Protein AF-A0A0Q4FZZ4-F1 (afdb_monomer_lite)

Radius of gyration: 15.45 Å; chains: 1; bounding box: 35×29×43 Å

Foldseek 3Di:
DDDPDPDPVVVLVVVLVVVCVVQVVLLVVLLVVLVVLVHDPVLSCQLVVLQVCLSVLLSVCSNVVPPVSVVSSVVSSVVSNVSSVVSNVVSD

Secondary structure (DSSP, 8-state):
-------HHHHHHHHHHHHHHHHHHHHHHHHHHHHHTT--HHHHHHHHHHHHHHHHHHHHHHHTT-HHHHHHHHHHHHHHHHHHHHHHHTT-

Structure (mmCIF, N/CA/C/O backbone):
data_AF-A0A0Q4FZZ4-F1
#
_entry.id   AF-A0A0Q4FZZ4-F1
#
loop_
_atom_site.group_PDB
_atom_site.id
_atom_site.type_symbol
_atom_site.label_atom_id
_atom_site.label_alt_id
_atom_site.label_comp_id
_atom_site.label_asym_id
_atom_site.label_entity_id
_atom_site.label_seq_id
_atom_site.pdbx_PDB_ins_code
_atom_site.Cartn_x
_atom_site.Cartn_y
_atom_site.Cartn_z
_atom_site.occupancy
_atom_site.B_iso_or_equiv
_atom_site.auth_seq_id
_atom_site.auth_comp_id
_atom_site.auth_asym_id
_atom_site.auth_atom_id
_atom_site.pdbx_PDB_model_num
ATOM 1 N N . MET A 1 1 ? 10.115 18.311 -16.713 1.00 43.75 1 MET A N 1
ATOM 2 C CA . MET A 1 1 ? 11.309 18.228 -17.581 1.00 43.75 1 MET A CA 1
ATOM 3 C C . MET A 1 1 ? 11.783 16.785 -17.575 1.00 43.75 1 MET A C 1
ATOM 5 O O . MET A 1 1 ? 12.275 16.325 -16.555 1.00 43.75 1 MET A O 1
ATOM 9 N N . VAL A 1 2 ? 11.529 16.039 -18.650 1.00 54.16 2 VAL A N 1
ATOM 10 C CA . VAL A 1 2 ? 12.098 14.698 -18.837 1.00 54.16 2 VAL A CA 1
ATOM 11 C C . VAL A 1 2 ? 13.447 14.916 -19.509 1.00 54.16 2 VAL A C 1
ATOM 13 O O . VAL A 1 2 ? 13.492 15.488 -20.592 1.00 54.16 2 VAL A O 1
ATOM 16 N N . GLY A 1 3 ? 14.539 14.546 -18.838 1.00 55.00 3 GLY A N 1
ATOM 17 C CA . GLY A 1 3 ? 15.846 14.469 -19.485 1.00 55.00 3 GLY A CA 1
ATOM 18 C C . GLY A 1 3 ? 15.765 13.412 -20.577 1.00 55.00 3 GLY A C 1
ATOM 19 O O . GLY A 1 3 ? 15.400 12.267 -20.294 1.00 55.00 3 GLY A O 1
ATOM 20 N N . ASP A 1 4 ? 16.034 13.813 -21.815 1.00 60.81 4 ASP A N 1
ATOM 21 C CA . ASP A 1 4 ? 15.838 13.006 -23.016 1.00 60.81 4 ASP A CA 1
ATOM 22 C C . ASP A 1 4 ? 16.950 11.956 -23.167 1.00 60.81 4 ASP A C 1
ATOM 24 O O . ASP A 1 4 ? 17.760 11.968 -24.086 1.00 60.81 4 ASP A O 1
ATOM 28 N N . SER A 1 5 ? 17.027 11.050 -22.193 1.00 59.41 5 SER A N 1
ATOM 29 C CA . SER A 1 5 ? 17.789 9.818 -22.338 1.00 59.41 5 SER A CA 1
ATOM 30 C C . SER A 1 5 ? 16.877 8.785 -22.991 1.00 59.41 5 SER A C 1
ATOM 32 O O . SER A 1 5 ? 15.745 8.543 -22.551 1.00 59.41 5 SER A O 1
ATOM 34 N N . SER A 1 6 ? 17.380 8.176 -24.055 1.00 69.06 6 SER A N 1
ATOM 35 C CA . SER A 1 6 ? 16.843 7.007 -24.757 1.00 69.06 6 SER A CA 1
ATOM 36 C C . SER A 1 6 ? 16.870 5.725 -23.906 1.00 69.06 6 SER A C 1
ATOM 38 O O . SER A 1 6 ? 16.721 4.622 -24.427 1.00 69.06 6 SER A O 1
ATOM 40 N N . ASP A 1 7 ? 17.058 5.849 -22.589 1.00 84.12 7 ASP A N 1
ATOM 41 C CA . ASP A 1 7 ? 17.128 4.731 -21.661 1.00 84.12 7 ASP A CA 1
ATOM 42 C C . ASP A 1 7 ? 15.730 4.370 -21.136 1.00 84.12 7 ASP A C 1
ATOM 44 O O . ASP A 1 7 ? 15.230 4.873 -20.121 1.00 84.12 7 ASP A O 1
ATOM 48 N N . ASP A 1 8 ? 15.089 3.446 -21.847 1.00 83.69 8 ASP A N 1
ATOM 49 C CA . ASP A 1 8 ? 13.802 2.870 -21.464 1.00 83.69 8 ASP A CA 1
ATOM 50 C C . ASP A 1 8 ? 13.827 2.186 -20.088 1.00 83.69 8 ASP A C 1
ATOM 52 O O . ASP A 1 8 ? 12.798 2.138 -19.404 1.00 83.69 8 ASP A O 1
ATOM 56 N N . SER A 1 9 ? 14.977 1.671 -19.642 1.00 85.06 9 SER A N 1
ATOM 57 C CA . SER A 1 9 ? 15.119 1.057 -18.318 1.00 85.06 9 SER A CA 1
ATOM 58 C C . SER A 1 9 ? 15.025 2.117 -17.224 1.00 85.06 9 SER A C 1
ATOM 60 O O . SER A 1 9 ? 14.255 1.951 -16.269 1.00 85.06 9 SER A O 1
ATOM 62 N N . LEU A 1 10 ? 15.726 3.244 -17.385 1.00 87.19 10 LEU A N 1
ATOM 63 C CA . LEU A 1 10 ? 15.635 4.374 -16.459 1.00 87.19 10 LEU A CA 1
ATOM 64 C C . LEU A 1 10 ? 14.201 4.912 -16.384 1.00 87.19 10 LEU A C 1
ATOM 66 O O . LEU A 1 10 ? 13.656 5.073 -15.287 1.00 87.19 10 LEU A O 1
ATOM 70 N N . ARG A 1 11 ? 13.544 5.101 -17.536 1.00 86.25 11 ARG A N 1
ATOM 71 C CA . ARG A 1 11 ? 12.142 5.552 -17.597 1.00 86.25 11 ARG A CA 1
ATOM 72 C C . ARG A 1 11 ? 11.202 4.602 -16.847 1.00 86.25 11 ARG A C 1
ATOM 74 O O . ARG A 1 11 ? 10.348 5.059 -16.084 1.00 86.25 11 ARG A O 1
ATOM 81 N N . ARG A 1 12 ? 11.367 3.282 -17.001 1.00 85.75 12 ARG A N 1
ATOM 82 C CA . ARG A 1 12 ? 10.568 2.277 -16.269 1.00 85.75 12 ARG A CA 1
ATOM 83 C C . ARG A 1 12 ? 10.790 2.344 -14.761 1.00 85.75 12 ARG A C 1
ATOM 85 O O . ARG A 1 12 ? 9.817 2.260 -14.019 1.00 85.75 12 ARG A O 1
ATOM 92 N N . ARG A 1 13 ? 12.031 2.528 -14.300 1.00 88.81 13 ARG A N 1
ATOM 93 C CA . ARG A 1 13 ? 12.355 2.650 -12.865 1.00 88.81 13 ARG A CA 1
ATOM 94 C C . ARG A 1 13 ? 11.752 3.910 -12.245 1.00 88.81 13 ARG A C 1
ATOM 96 O O . ARG A 1 13 ? 11.151 3.823 -11.178 1.00 88.81 13 ARG A O 1
ATOM 103 N N . ILE A 1 14 ? 11.832 5.049 -12.939 1.00 91.75 14 ILE A N 1
ATOM 104 C CA . ILE A 1 14 ? 11.202 6.305 -12.499 1.00 91.75 14 ILE A CA 1
ATOM 105 C C . ILE A 1 14 ? 9.688 6.124 -12.382 1.00 91.75 14 ILE A C 1
ATOM 107 O O . ILE A 1 14 ? 9.105 6.462 -11.354 1.00 91.75 14 ILE A O 1
ATOM 111 N N . ARG A 1 15 ? 9.046 5.529 -13.397 1.00 90.62 15 ARG A N 1
ATOM 112 C CA . ARG A 1 15 ? 7.607 5.231 -13.340 1.00 90.62 15 ARG A CA 1
ATOM 113 C C . ARG A 1 15 ? 7.271 4.273 -12.208 1.00 90.62 15 ARG A C 1
ATOM 115 O O . ARG A 1 15 ? 6.272 4.494 -11.532 1.00 90.62 15 ARG A O 1
ATOM 122 N N . ALA A 1 16 ? 8.089 3.249 -11.979 1.00 90.88 16 ALA A N 1
ATOM 123 C CA . ALA A 1 16 ? 7.861 2.299 -10.903 1.00 90.88 16 ALA A CA 1
ATOM 124 C C . ALA A 1 16 ? 7.872 2.966 -9.525 1.00 90.88 16 ALA A C 1
ATOM 126 O O . ALA A 1 16 ? 6.967 2.720 -8.726 1.00 90.88 16 ALA A O 1
ATOM 127 N N . GLN A 1 17 ? 8.837 3.858 -9.291 1.00 93.50 17 GLN A N 1
ATOM 128 C CA . GLN A 1 17 ? 8.918 4.635 -8.060 1.00 93.50 17 GLN A CA 1
ATOM 129 C C . GLN A 1 17 ? 7.765 5.636 -7.936 1.00 93.50 17 GLN A C 1
ATOM 131 O O . GLN A 1 17 ? 7.128 5.692 -6.889 1.00 93.50 17 GLN A O 1
ATOM 136 N N . GLY A 1 18 ? 7.443 6.368 -9.009 1.00 93.44 18 GLY A N 1
ATOM 137 C CA . GLY A 1 18 ? 6.303 7.292 -9.044 1.00 93.44 18 GLY A CA 1
ATOM 138 C C . GLY A 1 18 ? 4.989 6.594 -8.688 1.00 93.44 18 GLY A C 1
ATOM 139 O O . GLY A 1 18 ? 4.290 7.004 -7.770 1.00 93.44 18 GLY A O 1
ATOM 140 N N . ASN A 1 19 ? 4.724 5.439 -9.304 1.00 92.62 19 ASN A N 1
ATOM 141 C CA . ASN A 1 19 ? 3.546 4.634 -8.979 1.00 92.62 19 ASN A CA 1
ATOM 142 C C . ASN A 1 19 ? 3.587 4.108 -7.538 1.00 92.62 19 ASN A C 1
ATOM 144 O O . ASN A 1 19 ? 2.550 3.755 -6.999 1.00 92.62 19 ASN A O 1
ATOM 148 N N . PHE A 1 20 ? 4.756 3.926 -6.917 1.00 94.88 20 PHE A N 1
ATOM 149 C CA . PHE A 1 20 ? 4.847 3.450 -5.531 1.00 94.88 20 PHE A CA 1
ATOM 150 C C . PHE A 1 20 ? 4.431 4.530 -4.542 1.00 94.88 20 PHE A C 1
ATOM 152 O O . PHE A 1 20 ? 3.590 4.276 -3.679 1.00 94.88 20 PHE A O 1
ATOM 159 N N . ILE A 1 21 ? 4.954 5.740 -4.717 1.00 96.50 21 ILE A N 1
ATOM 160 C CA . ILE A 1 21 ? 4.662 6.861 -3.822 1.00 96.50 21 ILE A CA 1
ATOM 161 C C . ILE A 1 21 ? 3.220 7.379 -3.941 1.00 96.50 21 ILE A C 1
ATOM 163 O O . ILE A 1 21 ? 2.750 8.040 -3.026 1.00 96.50 21 ILE A O 1
ATOM 167 N N . GLU A 1 22 ? 2.496 7.048 -5.013 1.00 94.81 22 GLU A N 1
ATOM 168 C CA . GLU A 1 22 ? 1.076 7.404 -5.171 1.00 94.81 22 GLU A CA 1
ATOM 169 C C . GLU A 1 22 ? 0.144 6.648 -4.208 1.00 94.81 22 GLU A C 1
ATOM 171 O O . GLU A 1 22 ? -0.819 7.225 -3.710 1.00 94.81 22 GLU A O 1
ATOM 176 N N . TYR A 1 23 ? 0.414 5.365 -3.931 1.00 94.38 23 TYR A N 1
ATOM 177 C CA . TYR A 1 23 ? -0.523 4.506 -3.183 1.00 94.38 23 TYR A CA 1
ATOM 178 C C . TYR A 1 23 ? -0.003 4.091 -1.809 1.00 94.38 23 TYR A C 1
ATOM 180 O O . TYR A 1 23 ? -0.783 3.971 -0.866 1.00 94.38 23 TYR A O 1
ATOM 188 N N . VAL A 1 24 ? 1.304 3.837 -1.679 1.00 97.25 24 VAL A N 1
ATOM 189 C CA . VAL A 1 24 ? 1.862 3.259 -0.447 1.00 97.25 24 VAL A CA 1
ATOM 190 C C . VAL A 1 24 ? 1.756 4.194 0.756 1.00 97.25 24 VAL A C 1
ATOM 192 O O . VAL A 1 24 ? 1.341 3.701 1.803 1.00 97.25 24 VAL A O 1
ATOM 195 N N . PRO A 1 25 ? 2.045 5.509 0.660 1.00 98.00 25 PRO A N 1
ATOM 196 C CA . PRO A 1 25 ? 1.889 6.406 1.803 1.00 98.00 25 PRO A CA 1
ATOM 197 C C . PRO A 1 25 ? 0.462 6.398 2.357 1.00 98.00 25 PRO A C 1
ATOM 199 O O . PRO A 1 25 ? 0.271 6.221 3.557 1.00 98.00 25 PRO A O 1
ATOM 202 N N . LEU A 1 26 ? -0.543 6.492 1.477 1.00 97.31 26 LEU A N 1
ATOM 203 C CA . LEU A 1 26 ? -1.948 6.427 1.876 1.00 97.31 26 LEU A CA 1
ATOM 204 C C . LEU A 1 26 ? -2.300 5.066 2.491 1.00 97.31 26 LEU A C 1
ATOM 206 O O . LEU A 1 26 ? -2.972 5.015 3.517 1.00 97.31 26 LEU A O 1
ATOM 210 N N . GLY A 1 27 ? -1.824 3.969 1.897 1.00 97.75 27 GLY A N 1
ATOM 211 C CA . GLY A 1 27 ? -2.059 2.623 2.416 1.00 97.75 27 GLY A CA 1
ATOM 212 C C . GLY A 1 27 ? -1.457 2.395 3.803 1.00 97.75 27 GLY A C 1
ATOM 213 O O . GLY A 1 27 ? -2.117 1.809 4.655 1.00 97.75 27 GLY A O 1
ATOM 214 N N . LEU A 1 28 ? -0.244 2.895 4.060 1.00 98.25 28 LEU A N 1
ATOM 215 C CA . LEU A 1 28 ? 0.403 2.799 5.373 1.00 98.25 28 LEU A CA 1
ATOM 216 C C . LEU A 1 28 ? -0.294 3.667 6.424 1.00 98.25 28 LEU A C 1
ATOM 218 O O . LEU A 1 28 ? -0.505 3.203 7.541 1.00 98.25 28 LEU A O 1
ATOM 222 N N . ILE A 1 29 ? -0.699 4.891 6.066 1.00 98.44 29 ILE A N 1
ATOM 223 C CA . ILE A 1 29 ? -1.486 5.755 6.958 1.00 98.44 29 ILE A CA 1
ATOM 224 C C . ILE A 1 29 ? -2.817 5.078 7.297 1.00 98.44 29 ILE A C 1
ATOM 226 O O . ILE A 1 29 ? -3.165 4.963 8.468 1.00 98.44 29 ILE A O 1
ATOM 230 N N . GLY A 1 30 ? 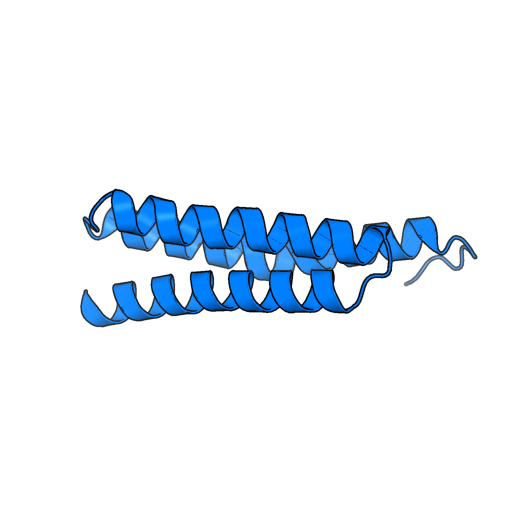-3.538 4.573 6.291 1.00 98.00 30 GLY A N 1
ATOM 231 C CA . GLY A 1 30 ? -4.796 3.855 6.492 1.00 98.00 30 GLY A CA 1
ATOM 232 C C . GLY A 1 30 ? -4.631 2.616 7.373 1.00 98.00 30 GLY A C 1
ATOM 233 O O . GLY A 1 30 ? -5.428 2.405 8.282 1.00 98.00 30 GLY A O 1
ATOM 234 N N . LEU A 1 31 ? -3.574 1.829 7.160 1.00 98.25 31 LEU A N 1
ATOM 235 C CA . LEU A 1 31 ? -3.270 0.652 7.973 1.00 98.25 31 LEU A CA 1
ATOM 236 C C . LEU A 1 31 ? -2.988 1.015 9.439 1.00 98.25 31 LEU A C 1
ATOM 238 O O . LEU A 1 31 ? -3.542 0.382 10.334 1.00 98.25 31 LEU A O 1
ATOM 242 N N . GLY A 1 32 ? -2.186 2.056 9.679 1.00 98.06 32 GLY A N 1
ATOM 243 C CA . GLY A 1 32 ? -1.905 2.547 11.030 1.00 98.06 32 GLY A CA 1
ATOM 244 C C . GLY A 1 32 ? -3.157 3.079 11.731 1.00 98.06 32 GLY A C 1
ATOM 245 O O . GLY A 1 32 ? -3.361 2.824 12.914 1.00 98.06 32 GLY A O 1
ATOM 246 N N . LEU A 1 33 ? -4.051 3.751 10.999 1.00 98.06 33 LEU A N 1
ATOM 247 C CA . LEU A 1 33 ? -5.346 4.178 11.537 1.00 98.06 33 LEU A CA 1
ATOM 248 C C . LEU A 1 33 ? -6.248 2.985 11.883 1.00 98.06 33 LEU A C 1
ATOM 250 O O . LEU A 1 33 ? -6.931 3.023 12.905 1.00 98.06 33 LEU A O 1
ATOM 254 N N . VAL A 1 34 ? -6.256 1.932 11.058 1.00 98.12 34 VAL A N 1
ATOM 255 C CA . VAL A 1 34 ? -7.012 0.698 11.333 1.00 98.12 34 VAL A CA 1
ATOM 256 C C . VAL A 1 34 ? -6.503 0.026 12.609 1.00 98.12 34 VAL A C 1
ATOM 258 O O . VAL A 1 34 ? -7.310 -0.363 13.451 1.00 98.12 34 VAL A O 1
ATOM 261 N N . GLU A 1 35 ? -5.184 -0.073 12.779 1.00 97.12 35 GLU A N 1
ATOM 262 C CA . GLU A 1 35 ? -4.560 -0.598 14.000 1.00 97.12 35 GLU A CA 1
ATOM 263 C C . GLU A 1 35 ? -4.892 0.268 15.229 1.00 97.12 35 GLU A C 1
ATOM 265 O O . GLU A 1 35 ? -5.278 -0.264 16.271 1.00 97.12 35 GLU A O 1
ATOM 270 N N . ALA A 1 36 ? -4.851 1.598 15.090 1.00 97.19 36 ALA A N 1
ATOM 271 C CA . ALA A 1 36 ? -5.194 2.538 16.159 1.00 97.19 36 ALA A CA 1
A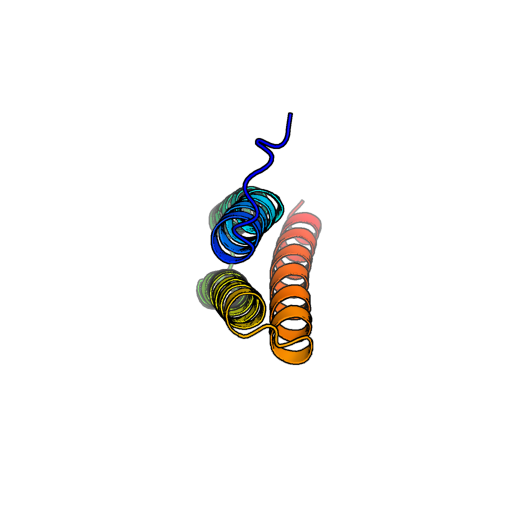TOM 272 C C . ALA A 1 36 ? -6.662 2.434 16.623 1.00 97.19 36 ALA A C 1
ATOM 274 O O . ALA A 1 36 ? -6.950 2.673 17.794 1.00 97.19 36 ALA A O 1
ATOM 275 N N . HIS A 1 37 ? -7.586 2.017 15.747 1.00 96.19 37 HIS A N 1
ATOM 276 C CA . HIS A 1 37 ? -8.996 1.748 16.082 1.00 96.19 37 HIS A CA 1
ATOM 277 C C . HIS A 1 37 ? -9.229 0.315 16.589 1.00 96.19 37 HIS A C 1
ATOM 279 O O . HIS A 1 37 ? -10.291 -0.266 16.334 1.00 96.19 37 HIS A O 1
ATOM 285 N N . THR A 1 38 ? -8.220 -0.271 17.245 1.00 93.62 38 THR A N 1
ATOM 286 C CA . THR A 1 38 ? -8.267 -1.587 17.909 1.00 93.62 38 THR A CA 1
ATOM 287 C C . THR A 1 38 ? -8.798 -2.718 17.019 1.00 93.62 38 THR A C 1
ATOM 289 O O . THR A 1 38 ? -9.442 -3.662 17.483 1.00 93.62 38 THR A O 1
ATOM 292 N N . ALA A 1 39 ? -8.527 -2.646 15.710 1.00 95.50 39 ALA A N 1
ATOM 293 C CA . ALA A 1 39 ? -8.866 -3.718 14.785 1.00 95.50 39 ALA A CA 1
ATOM 294 C C . ALA A 1 39 ? -8.134 -5.021 15.159 1.00 95.50 39 ALA A C 1
ATOM 296 O O . ALA A 1 39 ? -7.002 -4.987 15.646 1.00 95.50 39 ALA A O 1
ATOM 297 N N . PRO A 1 40 ? -8.748 -6.192 14.913 1.00 96.56 40 PRO A N 1
ATOM 298 C CA . PRO A 1 40 ? -8.098 -7.456 15.217 1.00 96.56 40 PRO A CA 1
ATOM 299 C C . PRO A 1 40 ? -6.827 -7.618 14.372 1.00 96.56 40 PRO A C 1
ATOM 301 O O . PRO A 1 40 ? -6.824 -7.319 13.176 1.00 96.56 40 PRO A O 1
ATOM 304 N N . ALA A 1 41 ? -5.761 -8.144 14.980 1.00 97.00 41 ALA A N 1
ATOM 305 C CA . ALA A 1 41 ? -4.434 -8.224 14.361 1.00 97.00 41 ALA A CA 1
ATOM 306 C C . ALA A 1 41 ? -4.433 -8.932 12.993 1.00 97.00 41 ALA A C 1
ATOM 308 O O . ALA A 1 41 ? -3.724 -8.518 12.078 1.00 97.00 41 ALA A O 1
ATOM 309 N N . TRP A 1 42 ? -5.270 -9.962 12.815 1.00 98.00 42 TRP A N 1
ATOM 310 C CA . TRP A 1 42 ? -5.379 -10.669 11.536 1.00 98.00 42 TRP A CA 1
ATOM 311 C C . TRP A 1 42 ? -5.827 -9.745 10.394 1.00 98.00 42 TRP A C 1
ATOM 313 O O . TRP A 1 42 ? -5.348 -9.895 9.274 1.00 98.00 42 TRP A O 1
ATOM 323 N N . LEU A 1 43 ? -6.697 -8.764 10.663 1.00 97.62 43 LEU A N 1
ATOM 324 C CA . LEU A 1 43 ? -7.189 -7.834 9.647 1.00 97.62 43 LEU A CA 1
ATOM 325 C C . LEU A 1 43 ? -6.088 -6.857 9.223 1.00 97.62 43 LEU A C 1
ATOM 327 O O . LEU A 1 43 ? -5.919 -6.605 8.032 1.00 97.62 43 LEU A O 1
ATOM 331 N N . VAL A 1 44 ? -5.298 -6.370 10.184 1.00 98.00 44 VAL A N 1
ATOM 332 C CA . VAL A 1 44 ? -4.118 -5.529 9.924 1.00 98.00 44 VAL A CA 1
ATOM 333 C C . VAL A 1 44 ? -3.118 -6.293 9.049 1.00 98.00 44 VAL A C 1
ATOM 335 O O . VAL A 1 44 ? -2.679 -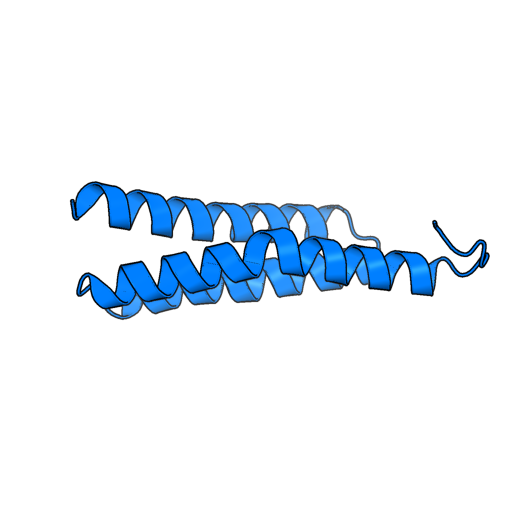5.787 8.017 1.00 98.00 44 VAL A O 1
ATOM 338 N N . VAL A 1 45 ? -2.824 -7.553 9.386 1.00 98.31 45 VAL A N 1
ATOM 339 C CA . VAL A 1 45 ? -1.923 -8.406 8.592 1.00 98.31 45 VAL A CA 1
ATOM 340 C C . VAL A 1 45 ? -2.466 -8.653 7.183 1.00 98.31 45 VAL A C 1
ATOM 342 O O . VAL A 1 45 ? -1.701 -8.593 6.224 1.00 98.31 45 VAL A O 1
ATOM 345 N N . VAL A 1 46 ? -3.772 -8.885 7.024 1.00 98.38 46 VAL A N 1
ATOM 346 C CA . VAL A 1 46 ? -4.394 -9.076 5.703 1.00 98.38 46 VAL A CA 1
ATOM 347 C C . VAL A 1 46 ? -4.280 -7.814 4.847 1.00 98.38 46 VAL A C 1
ATOM 349 O O . VAL A 1 46 ? -3.852 -7.903 3.696 1.00 98.38 46 VAL A O 1
ATOM 352 N N . ILE A 1 47 ? -4.613 -6.639 5.390 1.00 98.31 47 ILE A N 1
ATOM 353 C CA . ILE A 1 47 ? -4.546 -5.368 4.651 1.00 98.31 47 ILE A CA 1
ATOM 354 C C . ILE A 1 47 ? -3.092 -5.035 4.293 1.00 98.31 47 ILE A C 1
ATOM 356 O O . ILE A 1 47 ? -2.790 -4.750 3.132 1.00 98.31 47 ILE A O 1
ATOM 360 N N . GLY A 1 48 ? -2.178 -5.116 5.264 1.00 98.31 48 GLY A N 1
ATOM 361 C CA . GLY A 1 48 ? -0.756 -4.855 5.047 1.00 98.31 48 GLY A CA 1
ATOM 362 C C . GLY A 1 48 ? -0.119 -5.848 4.074 1.00 98.31 48 GLY A C 1
ATOM 363 O O . GLY A 1 48 ? 0.622 -5.447 3.176 1.00 98.31 48 GLY A O 1
ATOM 364 N N . GLY A 1 49 ? -0.460 -7.132 4.191 1.00 98.50 49 GLY A N 1
ATOM 365 C CA . GLY A 1 49 ? -0.005 -8.189 3.292 1.00 98.50 49 GLY A CA 1
ATOM 366 C C . GLY A 1 49 ? -0.508 -8.000 1.862 1.00 98.50 49 GLY A C 1
ATOM 367 O O . GLY A 1 49 ? 0.283 -8.086 0.923 1.00 98.50 49 GLY A O 1
ATOM 368 N N . ALA A 1 50 ? -1.791 -7.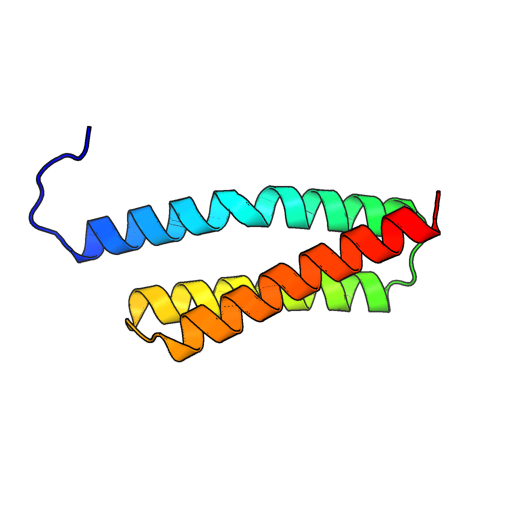672 1.681 1.00 98.50 50 ALA A N 1
ATOM 369 C CA . ALA A 1 50 ? -2.362 -7.371 0.369 1.00 98.50 50 ALA A CA 1
ATOM 370 C C . ALA A 1 50 ? -1.697 -6.144 -0.275 1.00 98.50 50 ALA A C 1
ATOM 372 O O . ALA A 1 50 ? -1.348 -6.189 -1.458 1.00 98.50 50 ALA A O 1
ATOM 373 N N . LEU A 1 51 ? -1.449 -5.082 0.503 1.00 98.38 51 LEU A N 1
ATOM 374 C CA . LEU A 1 51 ? -0.734 -3.897 0.033 1.00 98.38 51 LEU A CA 1
ATOM 375 C C . LEU A 1 51 ? 0.700 -4.255 -0.385 1.00 98.38 51 LEU A C 1
ATOM 377 O O . LEU A 1 51 ? 1.095 -3.988 -1.519 1.00 98.38 51 LEU A O 1
ATOM 381 N N . ALA A 1 52 ? 1.472 -4.902 0.490 1.00 98.25 52 ALA A N 1
ATOM 382 C CA . ALA A 1 52 ? 2.864 -5.260 0.224 1.00 98.25 52 ALA A CA 1
ATOM 383 C C . ALA A 1 52 ? 2.999 -6.193 -0.991 1.00 98.25 52 ALA A C 1
ATOM 385 O O . ALA A 1 52 ? 3.781 -5.919 -1.906 1.00 98.25 52 ALA A O 1
ATOM 386 N N . PHE A 1 53 ? 2.201 -7.263 -1.041 1.00 98.31 53 PHE A N 1
ATOM 387 C CA . PHE A 1 53 ? 2.235 -8.225 -2.139 1.00 98.31 53 PHE A CA 1
ATOM 388 C C . PHE A 1 53 ? 1.737 -7.609 -3.451 1.00 98.31 53 PHE A C 1
ATOM 390 O O . PHE A 1 53 ? 2.359 -7.803 -4.496 1.00 98.31 53 PHE A O 1
ATOM 397 N N . GLY A 1 54 ? 0.682 -6.789 -3.405 1.00 98.06 54 GLY A N 1
ATOM 398 C CA . GLY A 1 54 ? 0.181 -6.054 -4.565 1.00 98.06 54 GLY A CA 1
ATOM 399 C C . GLY A 1 54 ? 1.238 -5.131 -5.172 1.00 98.06 54 GLY A C 1
ATOM 400 O O . GLY A 1 54 ? 1.483 -5.169 -6.381 1.00 98.06 54 GLY A O 1
ATOM 401 N N . ARG A 1 55 ? 1.942 -4.358 -4.336 1.00 97.12 55 ARG A N 1
ATOM 402 C CA . ARG A 1 55 ? 3.021 -3.465 -4.788 1.00 97.12 55 ARG A CA 1
ATOM 403 C C . ARG A 1 55 ? 4.227 -4.228 -5.325 1.00 97.12 55 ARG A C 1
ATOM 405 O O . ARG A 1 55 ? 4.797 -3.803 -6.332 1.00 97.12 55 ARG A O 1
ATOM 412 N N . LEU A 1 56 ? 4.577 -5.362 -4.717 1.00 96.94 56 LEU A N 1
ATOM 413 C CA . LEU A 1 56 ? 5.650 -6.228 -5.203 1.00 96.94 56 LEU A CA 1
ATOM 414 C C . LEU A 1 56 ? 5.318 -6.805 -6.587 1.00 96.94 56 LEU A C 1
ATOM 416 O O . LEU A 1 56 ? 6.113 -6.662 -7.517 1.00 96.94 56 LEU A O 1
ATOM 420 N N . LEU A 1 57 ? 4.125 -7.387 -6.757 1.00 97.50 57 LEU A N 1
ATOM 421 C CA . LEU A 1 57 ? 3.664 -7.908 -8.047 1.00 97.50 57 LEU A CA 1
ATOM 422 C C . LEU A 1 57 ? 3.599 -6.814 -9.113 1.00 97.50 57 LEU A C 1
ATOM 424 O O . LEU A 1 57 ? 4.038 -7.032 -10.244 1.00 97.50 57 LEU A O 1
ATOM 428 N N . HIS A 1 58 ? 3.109 -5.626 -8.754 1.00 95.56 58 HIS A N 1
ATOM 429 C CA . HIS A 1 58 ? 3.034 -4.504 -9.680 1.00 95.56 58 HIS A CA 1
ATOM 430 C C . HIS A 1 58 ? 4.427 -4.058 -10.152 1.00 95.56 58 HIS A C 1
ATOM 432 O O . HIS A 1 58 ? 4.641 -3.871 -11.352 1.00 95.56 58 HIS A O 1
ATOM 438 N N . ALA A 1 59 ? 5.395 -3.950 -9.234 1.00 94.44 59 ALA A N 1
ATOM 439 C CA . ALA A 1 59 ? 6.784 -3.627 -9.556 1.00 94.44 59 ALA A CA 1
ATOM 440 C C . ALA A 1 59 ? 7.430 -4.691 -10.457 1.00 94.44 59 ALA A C 1
ATOM 442 O O . ALA A 1 59 ? 8.000 -4.352 -11.497 1.00 94.44 59 ALA A O 1
ATOM 443 N N . ILE A 1 60 ? 7.267 -5.978 -10.128 1.00 95.06 60 ILE A N 1
ATOM 444 C CA . ILE A 1 60 ? 7.744 -7.090 -10.966 1.00 95.06 60 ILE A CA 1
ATOM 445 C C . ILE A 1 60 ? 7.106 -7.020 -12.359 1.00 95.06 60 ILE A C 1
ATOM 447 O O . ILE A 1 60 ? 7.799 -7.186 -13.363 1.00 95.06 60 ILE A O 1
ATOM 451 N N . GLY A 1 61 ? 5.807 -6.732 -12.441 1.00 94.38 61 GLY A N 1
ATOM 452 C CA . GLY A 1 61 ? 5.092 -6.576 -13.702 1.00 94.38 61 GLY A CA 1
ATOM 453 C C . GLY A 1 61 ? 5.613 -5.415 -14.551 1.00 94.38 61 GLY A C 1
ATOM 454 O O . GLY A 1 61 ? 5.695 -5.545 -15.770 1.00 94.38 61 GLY A O 1
ATOM 455 N N . MET A 1 62 ? 6.030 -4.305 -13.940 1.00 91.69 62 MET A N 1
ATOM 456 C CA . MET A 1 62 ? 6.676 -3.203 -14.662 1.00 91.69 62 MET A CA 1
ATOM 457 C C . MET A 1 62 ? 8.065 -3.582 -15.181 1.00 91.69 62 MET A C 1
ATOM 459 O O . MET A 1 62 ? 8.375 -3.293 -16.337 1.00 91.69 62 MET A O 1
ATOM 463 N N . PHE A 1 63 ? 8.881 -4.269 -14.375 1.00 90.19 63 PHE A N 1
ATOM 464 C CA . PHE A 1 63 ? 10.218 -4.700 -14.798 1.00 90.19 63 PHE A CA 1
ATOM 465 C C . PHE A 1 63 ? 10.177 -5.778 -15.884 1.00 90.19 63 PHE A C 1
ATOM 467 O O . PHE A 1 63 ? 10.960 -5.723 -16.828 1.00 90.19 63 PHE A O 1
ATOM 474 N N . ARG A 1 64 ? 9.230 -6.718 -15.793 1.00 91.69 64 ARG A N 1
ATOM 475 C CA . ARG A 1 64 ? 9.027 -7.798 -16.773 1.00 91.69 64 ARG A CA 1
ATOM 476 C C . ARG A 1 64 ? 8.077 -7.429 -17.915 1.00 91.69 64 ARG A C 1
ATOM 478 O O . ARG A 1 64 ? 7.707 -8.302 -18.695 1.00 91.69 64 ARG A O 1
ATOM 485 N N . THR A 1 65 ? 7.618 -6.177 -17.980 1.00 89.19 65 THR A N 1
ATOM 486 C CA . THR A 1 65 ? 6.618 -5.704 -18.960 1.00 89.19 65 THR A CA 1
ATOM 487 C C . THR A 1 65 ? 5.350 -6.572 -19.040 1.00 89.19 65 THR A C 1
ATOM 489 O O . THR A 1 65 ? 4.696 -6.646 -20.074 1.00 89.19 65 THR A O 1
ATOM 492 N N . SER A 1 66 ? 4.975 -7.222 -17.936 1.00 95.19 66 SER A N 1
ATOM 493 C CA . SER A 1 66 ? 3.812 -8.106 -17.850 1.00 95.19 66 SER A CA 1
ATOM 494 C C . SER A 1 66 ? 2.576 -7.316 -17.428 1.00 95.19 66 SER A C 1
ATOM 496 O O . SER A 1 66 ? 2.485 -6.839 -16.294 1.00 95.19 66 SER A O 1
ATOM 498 N N . GLN A 1 67 ? 1.605 -7.192 -18.335 1.00 94.06 67 GLN A N 1
ATOM 499 C CA . GLN A 1 67 ? 0.345 -6.493 -18.057 1.00 94.06 67 GLN A CA 1
ATOM 500 C C . GLN A 1 67 ? -0.486 -7.213 -16.991 1.00 94.06 67 GLN A C 1
ATOM 502 O O . GLN A 1 67 ? -1.054 -6.560 -16.119 1.00 94.06 67 GLN A O 1
ATOM 507 N N . SER A 1 68 ? -0.488 -8.548 -16.993 1.00 96.31 68 SER A N 1
ATOM 508 C CA . SER A 1 68 ? -1.231 -9.349 -16.016 1.00 96.31 68 SER A CA 1
ATOM 509 C C . SER A 1 68 ? -0.715 -9.133 -14.592 1.00 96.31 68 SER A C 1
ATOM 511 O O . SER A 1 68 ? -1.505 -8.860 -13.693 1.00 96.31 68 SER A O 1
ATOM 513 N N . LEU A 1 69 ? 0.609 -9.165 -14.381 1.00 96.50 69 LEU A N 1
ATOM 514 C CA . LEU A 1 69 ? 1.200 -8.916 -13.059 1.00 96.50 69 LEU A CA 1
ATOM 515 C C . LEU A 1 69 ? 0.951 -7.482 -12.577 1.00 96.50 69 LEU A C 1
ATOM 517 O O . LEU A 1 69 ? 0.656 -7.268 -11.401 1.00 96.50 69 LEU A O 1
ATOM 521 N N . ARG A 1 70 ? 1.003 -6.501 -13.491 1.00 95.56 70 ARG A N 1
ATOM 522 C CA . ARG A 1 70 ? 0.648 -5.108 -13.181 1.00 95.56 70 ARG A CA 1
ATOM 523 C C . ARG A 1 70 ? -0.810 -4.990 -12.743 1.00 95.56 70 ARG A C 1
ATOM 525 O O . ARG A 1 70 ? -1.073 -4.335 -11.736 1.00 95.56 70 ARG A O 1
ATOM 532 N N . GLY A 1 71 ? -1.727 -5.625 -13.471 1.00 96.94 71 GLY A N 1
ATOM 533 C CA . GLY A 1 71 ? -3.160 -5.619 -13.178 1.00 96.94 71 GLY A CA 1
ATOM 534 C C . GLY A 1 71 ? -3.483 -6.271 -11.836 1.00 96.94 71 GLY A C 1
ATOM 535 O O . GLY A 1 71 ? -4.095 -5.631 -10.988 1.00 96.94 71 GLY A O 1
ATOM 536 N N . ILE A 1 72 ? -2.994 -7.492 -11.600 1.00 98.06 72 ILE A N 1
ATOM 537 C CA . ILE A 1 72 ? -3.189 -8.206 -10.326 1.00 98.06 72 ILE A CA 1
ATOM 538 C C . ILE A 1 72 ? -2.621 -7.386 -9.160 1.00 98.06 72 ILE A C 1
ATOM 540 O O . ILE A 1 72 ? -3.285 -7.216 -8.138 1.00 98.06 72 ILE A O 1
ATOM 544 N N . GLY A 1 73 ? -1.425 -6.812 -9.330 1.00 97.31 73 GLY A N 1
ATOM 545 C CA . GLY A 1 73 ? -0.813 -5.951 -8.320 1.00 97.31 73 GLY A CA 1
ATOM 546 C C . GLY A 1 73 ? -1.640 -4.700 -7.995 1.00 97.31 73 GLY A C 1
ATOM 547 O O . GLY A 1 73 ? -1.780 -4.342 -6.824 1.00 97.31 73 GLY A O 1
ATOM 548 N N . MET A 1 74 ? -2.244 -4.063 -9.007 1.00 97.56 74 MET A N 1
ATOM 549 C CA . MET A 1 74 ? -3.155 -2.930 -8.793 1.00 97.56 74 MET A CA 1
ATOM 550 C C . MET A 1 74 ? -4.441 -3.343 -8.085 1.00 97.56 74 MET A C 1
ATOM 552 O O . MET A 1 74 ? -4.854 -2.653 -7.158 1.00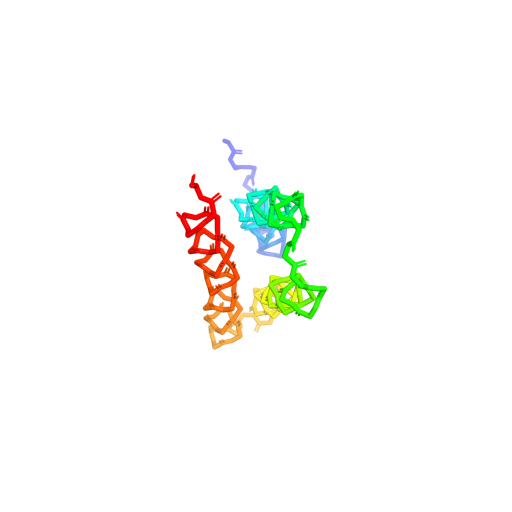 97.56 74 MET A O 1
ATOM 556 N N . VAL A 1 75 ? -5.055 -4.462 -8.478 1.00 98.44 75 VAL A N 1
ATOM 557 C CA . VAL A 1 75 ? -6.284 -4.962 -7.840 1.00 98.44 75 VAL A CA 1
ATOM 558 C C . VAL A 1 75 ? -6.049 -5.226 -6.354 1.00 98.44 75 VAL A C 1
ATOM 560 O O . VAL A 1 75 ? -6.829 -4.762 -5.529 1.00 98.44 75 VAL A O 1
ATOM 563 N N . LEU A 1 76 ? -4.944 -5.887 -5.994 1.00 98.25 76 LEU A N 1
ATOM 564 C CA . LEU A 1 76 ? -4.584 -6.115 -4.590 1.00 98.25 76 LEU A CA 1
ATOM 565 C C . LEU A 1 76 ? -4.318 -4.812 -3.826 1.00 98.25 76 LEU A C 1
ATOM 567 O O . LEU A 1 76 ? -4.752 -4.673 -2.685 1.00 98.25 76 LEU A O 1
ATOM 571 N N . THR A 1 77 ? -3.652 -3.843 -4.463 1.00 98.06 77 THR A N 1
ATOM 572 C CA . THR A 1 77 ? -3.398 -2.521 -3.866 1.00 98.06 77 THR A CA 1
ATOM 573 C C . THR A 1 77 ? -4.714 -1.799 -3.562 1.00 98.06 77 THR A C 1
ATOM 575 O O . THR A 1 77 ? -4.906 -1.321 -2.447 1.00 98.06 77 THR A O 1
ATOM 578 N N . TYR A 1 78 ? -5.646 -1.755 -4.519 1.00 98.06 78 TYR A N 1
ATOM 579 C CA . TYR A 1 78 ? -6.954 -1.135 -4.303 1.00 98.06 78 TYR A CA 1
ATOM 580 C C . TYR A 1 78 ? -7.801 -1.895 -3.289 1.00 98.06 78 TYR A C 1
ATOM 582 O O . TYR A 1 78 ? -8.476 -1.260 -2.485 1.00 98.06 78 TYR A O 1
ATOM 590 N N . LEU A 1 79 ? -7.741 -3.228 -3.276 1.00 98.44 79 LEU A N 1
ATOM 591 C CA . LEU A 1 79 ? -8.448 -4.026 -2.281 1.00 98.44 79 LEU A CA 1
ATOM 592 C C . LEU A 1 79 ? -7.966 -3.692 -0.864 1.00 98.44 79 LEU A C 1
ATOM 594 O O . LEU A 1 79 ? -8.793 -3.484 0.017 1.00 98.44 79 LEU A O 1
ATOM 598 N N . ALA A 1 80 ? -6.653 -3.556 -0.652 1.00 98.44 80 ALA A N 1
ATOM 599 C CA . ALA A 1 80 ? -6.106 -3.133 0.636 1.00 98.44 80 ALA A CA 1
ATOM 600 C C . ALA A 1 80 ? -6.612 -1.737 1.050 1.00 98.44 80 ALA A C 1
ATOM 602 O O . ALA A 1 80 ? -7.044 -1.551 2.187 1.00 98.44 80 ALA A O 1
ATOM 603 N N . LEU A 1 81 ? -6.621 -0.773 0.120 1.00 98.25 81 LEU A N 1
ATOM 604 C CA . LEU A 1 81 ? -7.125 0.582 0.379 1.00 98.25 81 LEU A CA 1
ATOM 605 C C . LEU A 1 81 ? -8.625 0.595 0.709 1.00 98.25 81 LEU A C 1
ATOM 607 O O . LEU A 1 81 ? -9.033 1.264 1.656 1.00 98.25 81 LEU A O 1
ATOM 611 N N . LEU A 1 82 ? -9.439 -0.160 -0.033 1.00 98.38 82 LEU A N 1
ATOM 612 C CA . LEU A 1 82 ? -10.882 -0.260 0.196 1.00 98.38 82 LEU A CA 1
ATOM 613 C C . LEU A 1 82 ? -11.207 -0.952 1.522 1.00 98.38 82 LEU A C 1
ATOM 615 O O . LEU A 1 82 ? -12.102 -0.502 2.230 1.00 98.38 82 LEU A O 1
ATOM 619 N N . LEU A 1 83 ? -10.474 -2.010 1.884 1.00 98.12 83 LEU A N 1
ATOM 620 C CA . LEU A 1 83 ? -10.638 -2.683 3.174 1.00 98.12 83 LEU A CA 1
ATOM 621 C C . LEU A 1 83 ? -10.281 -1.756 4.339 1.00 98.12 83 LEU A C 1
ATOM 623 O O . LEU A 1 83 ? -11.028 -1.697 5.315 1.00 98.12 83 LEU A O 1
ATOM 627 N N . ALA A 1 84 ? -9.182 -1.002 4.226 1.00 98.06 84 ALA A N 1
ATOM 628 C CA . ALA A 1 84 ? -8.807 -0.016 5.235 1.00 98.06 84 ALA A CA 1
ATOM 629 C C . ALA A 1 84 ? -9.874 1.080 5.369 1.00 98.06 84 ALA A C 1
ATOM 631 O O . ALA A 1 84 ? -10.363 1.329 6.469 1.00 98.06 84 ALA A O 1
ATOM 632 N N . ALA A 1 85 ? -10.295 1.680 4.252 1.00 97.88 85 ALA A N 1
ATOM 633 C CA . ALA A 1 85 ? -11.325 2.716 4.243 1.00 97.88 85 ALA A CA 1
ATOM 634 C C . ALA A 1 85 ? -12.660 2.206 4.810 1.00 97.88 85 ALA A C 1
ATOM 636 O O . ALA A 1 85 ? -13.241 2.845 5.683 1.00 97.88 85 ALA A O 1
ATOM 637 N N . GLY A 1 86 ? -13.122 1.033 4.372 1.00 97.62 86 GLY A N 1
ATOM 638 C CA . GLY A 1 86 ? -14.355 0.419 4.863 1.00 97.62 86 GLY A CA 1
ATOM 639 C C . GLY A 1 86 ? -14.305 0.128 6.363 1.00 97.62 86 GLY A C 1
ATOM 640 O O . GLY A 1 86 ? -15.250 0.449 7.080 1.00 97.62 86 GLY A O 1
ATOM 641 N N . ARG A 1 87 ? -13.184 -0.408 6.868 1.00 97.12 87 ARG A N 1
ATOM 642 C CA . ARG A 1 87 ? -13.013 -0.654 8.306 1.00 97.12 87 ARG A CA 1
ATOM 643 C C . ARG A 1 87 ? -13.010 0.641 9.115 1.00 97.12 87 ARG A C 1
ATOM 645 O O . ARG A 1 87 ? -13.562 0.631 10.211 1.00 97.12 87 ARG A O 1
ATOM 652 N N . LEU A 1 88 ? -12.407 1.714 8.604 1.00 96.94 88 LEU A N 1
ATOM 653 C CA . LEU A 1 88 ? -12.388 3.015 9.277 1.00 96.94 88 LEU A CA 1
ATOM 654 C C . LEU A 1 88 ? -13.774 3.659 9.317 1.00 96.94 88 LEU A C 1
ATOM 656 O O . LEU A 1 88 ? -14.169 4.154 10.366 1.00 96.94 88 LEU A O 1
ATOM 660 N N . LEU A 1 89 ? -14.532 3.593 8.219 1.00 97.00 89 LEU A N 1
ATOM 661 C CA . LEU A 1 89 ? -15.888 4.147 8.143 1.00 97.00 89 LEU A CA 1
ATOM 662 C C . LEU A 1 89 ? -16.868 3.472 9.111 1.00 97.00 89 LEU A C 1
ATOM 664 O O . LEU A 1 89 ? -17.745 4.139 9.641 1.00 97.00 89 LEU A O 1
ATOM 668 N N . VAL A 1 90 ? -16.721 2.166 9.351 1.00 95.12 90 VAL A N 1
ATOM 669 C CA . VAL A 1 90 ? -17.579 1.412 10.287 1.00 95.12 90 VAL A CA 1
ATOM 670 C C . VAL A 1 90 ? -17.181 1.634 11.756 1.00 95.12 90 VAL A C 1
ATOM 672 O O . VAL A 1 90 ? -17.932 1.260 12.650 1.00 95.12 90 VAL A O 1
ATOM 675 N N . SER A 1 91 ? -16.015 2.232 12.023 1.00 88.25 91 SER A N 1
ATOM 676 C CA . SER A 1 91 ? -15.559 2.564 13.384 1.00 88.25 91 SER A CA 1
ATOM 677 C C . SER A 1 91 ? -15.646 4.036 13.763 1.00 88.25 91 SER A C 1
ATOM 679 O O . SER A 1 91 ? -15.080 4.413 14.788 1.00 88.25 91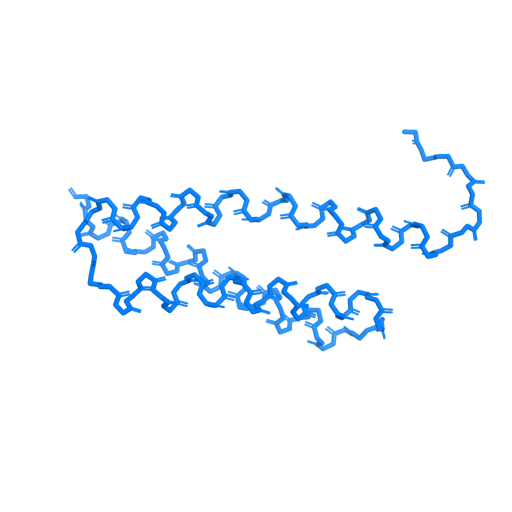 SER A O 1
ATOM 681 N N . LEU A 1 92 ? -16.293 4.847 12.929 1.00 84.19 92 LEU A N 1
ATOM 682 C CA . LEU A 1 92 ? -16.747 6.183 13.309 1.00 84.19 92 LEU A CA 1
ATOM 683 C C . LEU A 1 92 ? -17.922 6.069 14.286 1.00 84.19 92 LEU A C 1
ATOM 685 O O . LEU A 1 92 ? -17.971 6.901 15.216 1.00 84.19 92 LEU A O 1
#

pLDDT: mean 92.85, std 10.38, range [43.75, 98.5]

Sequence (92 aa):
MVGDSSDDSLRRRIRAQGNFIEYVPLGLIGLGLVEAHTAPAWLVVVIGGALAFGRLLHAIGMFRTSQSLRGIGMVLTYLALLLAAGRLLVSL